Protein AF-A0ABD0MFT6-F1 (afdb_monomer_lite)

Organism: Cirrhinus mrigala (NCBI:txid683832)

Radius of gyration: 18.52 Å; chains: 1; bounding box: 47×28×55 Å

Sequence (121 aa):
MEDLSFSDAGKYFLIIYYCNDQAELKRKIRTYQLHIHDEIALKKGKPLQLDILLPNVNKVQHQSRSSTEWKVVWSRSHRVQSERITDHDGNLTILQFMDSDAGSYRVLDSEGEILITVTVT

pLDDT: mean 92.7, std 6.04, range [49.0, 98.0]

InterPro domains:
  IPR013783 Immunoglobulin-like fold [G3DSA:2.60.40.10] (25-121)

Structure (mmCIF, N/CA/C/O backbone):
data_AF-A0ABD0MFT6-F1
#
_entry.id   AF-A0ABD0MFT6-F1
#
loop_
_atom_site.group_PDB
_atom_site.id
_atom_site.type_symbol
_atom_site.label_atom_id
_atom_site.label_alt_id
_atom_site.label_comp_id
_atom_site.label_asym_id
_atom_site.label_entity_id
_atom_site.label_seq_id
_atom_site.pdbx_PDB_ins_code
_atom_site.Cartn_x
_atom_site.Cartn_y
_atom_site.Cartn_z
_atom_site.occupancy
_atom_site.B_iso_or_equiv
_atom_site.auth_seq_id
_atom_site.auth_comp_id
_atom_site.auth_asym_id
_atom_site.auth_atom_id
_atom_site.pdbx_PDB_model_num
ATOM 1 N N . MET A 1 1 ? -3.857 -11.077 -21.586 1.00 49.00 1 MET A N 1
ATOM 2 C CA . MET A 1 1 ? -3.371 -9.978 -20.735 1.00 49.00 1 MET A CA 1
ATOM 3 C C . MET A 1 1 ? -3.824 -10.365 -19.350 1.00 49.00 1 MET A C 1
ATOM 5 O O . MET A 1 1 ? -5.012 -10.614 -19.205 1.00 49.00 1 MET A O 1
ATOM 9 N N . GLU A 1 2 ? -2.892 -10.627 -18.443 1.00 74.94 2 GLU A N 1
ATOM 10 C CA . GLU A 1 2 ? -3.236 -10.959 -17.058 1.00 74.94 2 GLU A CA 1
ATOM 11 C C . GLU A 1 2 ? -3.641 -9.680 -16.323 1.00 74.94 2 GLU A C 1
ATOM 13 O O . GLU A 1 2 ? -3.191 -8.588 -16.688 1.00 74.94 2 GLU A O 1
ATOM 18 N N . ASP A 1 3 ? -4.529 -9.824 -15.345 1.00 85.81 3 ASP A N 1
ATOM 19 C CA . ASP A 1 3 ? -4.971 -8.717 -14.504 1.00 85.81 3 ASP A CA 1
ATOM 20 C C . ASP A 1 3 ? -3.833 -8.275 -13.575 1.00 85.81 3 ASP A C 1
ATOM 22 O O . ASP A 1 3 ? -3.029 -9.092 -13.125 1.00 85.81 3 ASP A O 1
ATOM 26 N N . LEU A 1 4 ? -3.758 -6.971 -13.296 1.00 88.06 4 LEU A N 1
ATOM 27 C CA . LEU A 1 4 ? -2.761 -6.423 -12.377 1.00 88.06 4 LEU A CA 1
ATOM 28 C C . LEU A 1 4 ? -3.044 -6.876 -10.943 1.00 88.06 4 LEU A C 1
ATOM 30 O O . LEU A 1 4 ? -4.184 -6.860 -10.479 1.00 88.06 4 LEU A O 1
ATOM 34 N N . SER A 1 5 ? -1.976 -7.208 -10.229 1.00 91.94 5 SER A N 1
ATOM 35 C CA . SER A 1 5 ? -1.978 -7.590 -8.819 1.00 91.94 5 SER A CA 1
ATOM 36 C C . SER A 1 5 ? -1.297 -6.518 -7.972 1.00 91.94 5 SER A C 1
ATOM 38 O O . SER A 1 5 ? -0.475 -5.754 -8.470 1.00 91.94 5 SER A O 1
ATOM 40 N N . PHE A 1 6 ? -1.551 -6.484 -6.662 1.00 92.62 6 PHE A N 1
ATOM 41 C CA . PHE A 1 6 ? -0.862 -5.544 -5.769 1.00 92.62 6 PHE A CA 1
ATOM 42 C C . PHE A 1 6 ? 0.664 -5.647 -5.831 1.00 92.62 6 PHE A C 1
ATOM 44 O O . PHE A 1 6 ? 1.334 -4.619 -5.738 1.00 92.62 6 PHE A O 1
ATOM 51 N N . SER A 1 7 ? 1.217 -6.844 -6.057 1.00 90.88 7 SER A N 1
ATOM 52 C CA . SER A 1 7 ? 2.662 -7.041 -6.209 1.00 90.88 7 SER A CA 1
ATOM 53 C C . SER A 1 7 ? 3.277 -6.342 -7.423 1.00 90.88 7 SER A C 1
ATOM 55 O O . SER A 1 7 ? 4.492 -6.149 -7.440 1.00 90.88 7 SER A O 1
ATOM 57 N N . ASP A 1 8 ? 2.466 -5.919 -8.396 1.00 92.81 8 ASP A N 1
ATOM 58 C CA . ASP A 1 8 ? 2.928 -5.131 -9.541 1.00 92.81 8 ASP A CA 1
ATOM 59 C C . ASP A 1 8 ? 3.127 -3.645 -9.188 1.00 92.81 8 ASP A C 1
ATOM 61 O O . ASP A 1 8 ? 3.692 -2.884 -9.968 1.00 92.81 8 ASP A O 1
ATOM 65 N N . ALA A 1 9 ? 2.693 -3.178 -8.015 1.00 93.75 9 ALA A N 1
ATOM 66 C CA . ALA A 1 9 ? 2.901 -1.788 -7.622 1.00 93.75 9 ALA A CA 1
ATOM 67 C C . ALA A 1 9 ? 4.391 -1.476 -7.391 1.00 93.75 9 ALA A C 1
ATOM 69 O O . ALA A 1 9 ? 5.091 -2.154 -6.632 1.00 93.75 9 ALA A O 1
ATOM 70 N N . GLY A 1 10 ? 4.880 -0.382 -7.981 1.00 92.44 10 GLY A N 1
ATOM 71 C CA . GLY A 1 10 ? 6.266 0.032 -7.786 1.00 92.44 10 GLY A CA 1
ATOM 72 C C . GLY A 1 10 ? 6.869 0.875 -8.897 1.00 92.44 10 GLY A C 1
ATOM 73 O O . GLY A 1 10 ? 6.195 1.366 -9.801 1.00 92.44 10 GLY A O 1
ATOM 74 N N . LYS A 1 11 ? 8.187 1.051 -8.798 1.00 92.38 11 LYS A N 1
ATOM 75 C CA . LYS A 1 11 ? 8.989 1.863 -9.712 1.00 92.38 11 LYS A CA 1
ATOM 76 C C . LYS A 1 11 ? 9.581 0.981 -10.815 1.00 92.38 11 LYS A C 1
ATOM 78 O O . LYS A 1 11 ? 10.356 0.068 -10.539 1.00 92.38 11 LYS A O 1
ATOM 83 N N . TYR A 1 12 ? 9.260 1.294 -12.064 1.00 93.19 12 TYR A N 1
ATOM 84 C CA . TYR A 1 12 ? 9.725 0.592 -13.259 1.00 93.19 12 TYR A CA 1
ATOM 85 C C . TYR A 1 12 ? 10.710 1.446 -14.052 1.00 93.19 12 TYR A C 1
ATOM 87 O O . TYR A 1 12 ? 10.510 2.649 -14.234 1.00 93.19 12 TYR A O 1
ATOM 95 N N . PHE A 1 13 ? 11.753 0.806 -14.581 1.00 94.62 13 PHE A N 1
ATOM 96 C CA . PHE A 1 13 ? 12.764 1.446 -15.417 1.00 94.62 13 PHE A CA 1
ATOM 97 C C . PHE A 1 13 ? 12.685 0.904 -16.843 1.00 94.62 13 PHE A C 1
ATOM 99 O O . PHE A 1 13 ? 12.975 -0.263 -17.092 1.00 94.62 13 PHE A O 1
ATOM 106 N N . LEU A 1 14 ? 12.341 1.765 -17.795 1.00 96.44 14 LEU A N 1
ATOM 107 C CA . LEU A 1 14 ? 12.444 1.469 -19.217 1.00 96.44 14 LEU A CA 1
ATOM 108 C C . LEU A 1 14 ? 13.801 1.957 -19.726 1.00 96.44 14 LEU A C 1
ATOM 110 O O . LEU A 1 14 ? 14.080 3.159 -19.742 1.00 96.44 14 LEU A O 1
ATOM 114 N N . ILE A 1 15 ? 14.637 1.013 -20.150 1.00 96.31 15 ILE A N 1
ATOM 115 C CA . ILE A 1 15 ? 15.954 1.282 -20.727 1.00 96.31 15 ILE A CA 1
ATOM 116 C C . ILE A 1 15 ? 15.856 1.104 -22.241 1.00 96.31 15 ILE A C 1
ATOM 118 O O . ILE A 1 15 ? 15.619 0.006 -22.733 1.00 96.31 15 ILE A O 1
ATOM 122 N N . ILE A 1 16 ? 16.048 2.195 -22.977 1.00 95.69 16 ILE A N 1
ATOM 123 C CA . ILE A 1 16 ? 16.004 2.213 -24.440 1.00 95.69 16 ILE A CA 1
ATOM 124 C C . ILE A 1 16 ? 17.426 2.368 -24.959 1.00 95.69 16 ILE A C 1
ATOM 126 O O . ILE A 1 16 ? 18.099 3.350 -24.635 1.00 95.69 16 ILE A O 1
ATOM 130 N N . TYR A 1 17 ? 17.858 1.424 -25.785 1.00 95.25 17 TYR A N 1
ATOM 131 C CA . TYR A 1 17 ? 19.117 1.485 -26.518 1.00 95.25 17 TYR A CA 1
ATOM 132 C C . TYR A 1 17 ? 18.851 1.969 -27.942 1.00 95.25 17 TYR A C 1
ATOM 134 O O . TYR A 1 17 ? 17.925 1.488 -28.592 1.00 95.25 17 TYR A O 1
ATOM 142 N N . TYR A 1 18 ? 19.635 2.931 -28.419 1.00 93.31 18 TYR A N 1
ATOM 143 C CA . TYR A 1 18 ? 19.505 3.470 -29.773 1.00 93.31 18 TYR A CA 1
ATOM 144 C C . TYR A 1 18 ? 20.861 3.946 -30.294 1.00 93.31 18 TYR A C 1
ATOM 146 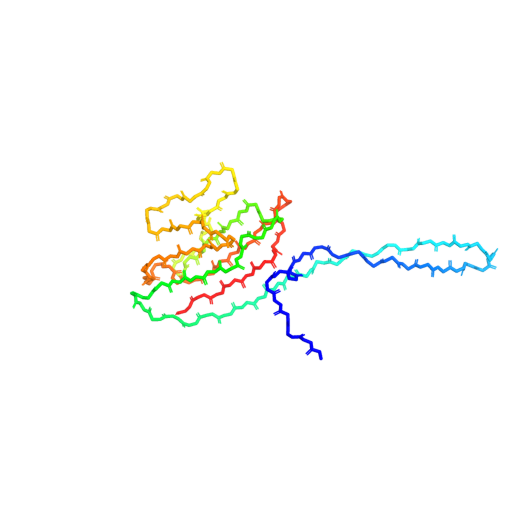O O . TYR A 1 18 ? 21.703 4.385 -29.511 1.00 93.31 18 TYR A O 1
ATOM 154 N N . CYS A 1 19 ? 21.067 3.876 -31.608 1.00 94.88 19 CYS A N 1
ATOM 155 C CA . CYS A 1 19 ? 22.199 4.529 -32.255 1.00 94.88 19 CYS A CA 1
ATOM 156 C C . CYS A 1 19 ? 21.812 5.966 -32.603 1.00 94.88 19 CYS A C 1
ATOM 158 O O . CYS A 1 19 ? 20.717 6.201 -33.116 1.00 94.88 19 CYS A O 1
ATOM 160 N N . ASN A 1 20 ? 22.684 6.923 -32.302 1.00 89.69 20 ASN A N 1
ATOM 161 C CA . ASN A 1 20 ? 22.507 8.297 -32.767 1.00 89.69 20 ASN A CA 1
ATOM 162 C C . ASN A 1 20 ? 22.960 8.447 -34.234 1.00 89.69 20 ASN A C 1
ATOM 164 O O . ASN A 1 20 ? 23.455 7.500 -34.848 1.00 89.69 20 ASN A O 1
ATOM 168 N N . ASP A 1 21 ? 22.857 9.662 -34.769 1.00 91.19 21 ASP A N 1
ATOM 169 C CA . ASP A 1 21 ? 23.257 9.995 -36.146 1.00 91.19 21 ASP A CA 1
ATOM 170 C C . ASP A 1 21 ? 24.759 9.771 -36.426 1.00 91.19 21 ASP A C 1
ATOM 172 O O . ASP A 1 21 ? 25.193 9.780 -37.574 1.00 91.19 21 ASP A O 1
ATOM 176 N N . GLN A 1 22 ? 25.559 9.549 -35.379 1.00 92.62 22 GLN A N 1
ATOM 177 C CA . GLN A 1 22 ? 26.997 9.268 -35.434 1.00 92.62 22 GLN A CA 1
ATOM 178 C C . GLN A 1 22 ? 27.304 7.766 -35.272 1.00 92.62 22 GLN A C 1
ATOM 180 O O . GLN A 1 22 ? 28.459 7.396 -35.081 1.00 92.62 22 GLN A O 1
ATOM 185 N N . ALA A 1 23 ? 26.282 6.901 -35.332 1.00 89.25 23 ALA A N 1
ATOM 186 C CA . ALA A 1 23 ? 26.367 5.456 -35.101 1.00 89.25 23 ALA A CA 1
ATOM 187 C C . ALA A 1 23 ? 26.893 5.052 -33.704 1.00 89.25 23 ALA A C 1
ATOM 189 O O . ALA A 1 23 ? 27.306 3.910 -33.496 1.00 89.25 23 ALA A O 1
ATOM 190 N N . GLU A 1 24 ? 26.836 5.952 -32.719 1.00 92.75 24 GLU A N 1
ATOM 191 C CA . GLU A 1 24 ? 27.185 5.645 -31.334 1.00 92.75 24 GLU A CA 1
ATOM 192 C C . GLU A 1 24 ? 25.988 5.044 -30.592 1.00 92.75 24 GLU A C 1
ATOM 194 O O . GLU A 1 24 ? 24.895 5.621 -30.578 1.00 92.75 24 GLU A O 1
ATOM 199 N N . LEU A 1 25 ? 26.208 3.927 -29.893 1.00 94.00 25 LEU A N 1
ATOM 200 C CA . LEU A 1 25 ? 25.202 3.337 -29.013 1.00 94.00 25 LEU A CA 1
ATOM 201 C C . LEU A 1 25 ? 24.979 4.236 -27.789 1.00 94.00 25 LEU A C 1
ATOM 203 O O . LEU A 1 25 ? 25.852 4.393 -26.932 1.00 94.00 25 LEU A O 1
ATOM 207 N N . LYS A 1 26 ? 23.779 4.797 -27.673 1.00 95.44 26 LYS A N 1
ATOM 208 C CA . LYS A 1 26 ? 23.317 5.550 -26.508 1.00 95.44 26 LYS A CA 1
ATOM 209 C C . LYS A 1 26 ? 22.251 4.760 -25.757 1.00 95.44 26 LYS A C 1
ATOM 211 O O . LYS A 1 26 ? 21.553 3.912 -26.314 1.00 95.44 26 LYS A O 1
ATOM 216 N N . ARG A 1 27 ? 22.093 5.087 -24.472 1.00 95.06 27 ARG A N 1
ATOM 217 C CA . ARG A 1 27 ? 20.976 4.613 -23.649 1.00 95.06 27 ARG A CA 1
ATOM 218 C C . ARG A 1 27 ? 20.148 5.782 -23.140 1.00 95.06 27 ARG A C 1
ATOM 220 O O . ARG A 1 27 ? 20.689 6.823 -22.769 1.00 95.06 27 ARG A O 1
ATOM 227 N N . LYS A 1 28 ? 18.839 5.584 -23.065 1.00 95.50 28 LYS A N 1
ATOM 228 C CA . LYS A 1 28 ? 17.883 6.509 -22.460 1.00 95.50 28 LYS A CA 1
ATOM 229 C C . LYS A 1 28 ? 17.086 5.748 -21.418 1.00 95.50 28 LYS A C 1
ATOM 231 O O . LYS A 1 28 ? 16.499 4.719 -21.729 1.00 95.50 28 LYS A O 1
ATOM 236 N N . ILE A 1 29 ? 17.085 6.255 -20.190 1.00 96.44 29 ILE A N 1
ATOM 237 C CA . ILE A 1 29 ? 16.337 5.662 -19.081 1.00 96.44 29 ILE A CA 1
ATOM 238 C C . ILE A 1 29 ? 15.075 6.500 -18.862 1.00 96.44 29 ILE A C 1
ATOM 240 O O . ILE A 1 29 ? 15.103 7.737 -18.909 1.00 96.44 29 ILE A O 1
ATOM 244 N N . ARG A 1 30 ? 13.950 5.817 -18.691 1.00 96.44 30 ARG A N 1
ATOM 245 C CA . ARG A 1 30 ? 12.669 6.384 -18.279 1.00 96.44 30 ARG A CA 1
ATOM 246 C C . ARG A 1 30 ? 12.210 5.656 -17.029 1.00 96.44 30 ARG A C 1
ATOM 248 O O . ARG A 1 30 ? 12.331 4.439 -16.962 1.00 96.44 30 ARG A O 1
ATOM 255 N N . THR A 1 31 ? 11.703 6.409 -16.068 1.00 94.94 31 THR A N 1
ATOM 256 C CA . THR A 1 31 ? 11.208 5.875 -14.802 1.00 94.94 31 THR A CA 1
ATOM 257 C C . THR A 1 31 ? 9.705 6.084 -14.756 1.00 94.94 31 THR A C 1
ATOM 259 O O . THR A 1 31 ? 9.233 7.176 -15.074 1.00 94.94 31 THR A O 1
ATOM 262 N N . TYR A 1 32 ? 8.972 5.049 -14.369 1.00 93.44 32 TYR A N 1
ATOM 263 C CA . TYR A 1 32 ? 7.522 5.061 -14.224 1.00 93.44 32 TYR A CA 1
ATOM 26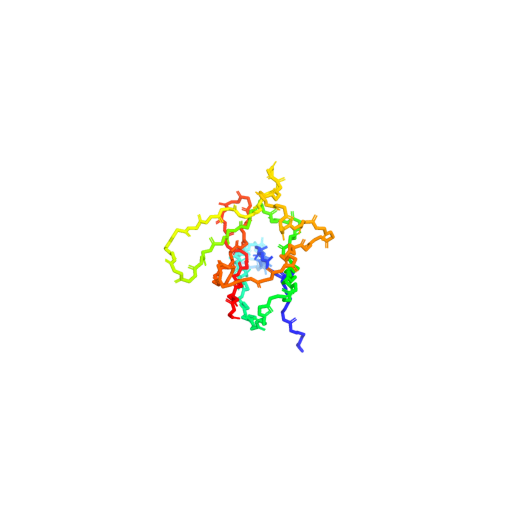4 C C . TYR A 1 32 ? 7.157 4.562 -12.832 1.00 93.44 32 TYR A C 1
ATOM 266 O O . TYR A 1 32 ? 7.793 3.639 -12.332 1.00 93.44 32 TYR A O 1
ATOM 274 N N . GLN A 1 33 ? 6.139 5.161 -12.224 1.00 92.38 33 GLN A N 1
ATOM 275 C CA . GLN A 1 33 ? 5.560 4.689 -10.971 1.00 92.38 33 GLN A CA 1
ATOM 276 C C . GLN A 1 33 ? 4.211 4.044 -11.288 1.00 92.38 33 GLN A C 1
ATOM 278 O O . GLN A 1 33 ? 3.314 4.719 -11.798 1.00 92.38 33 GLN A O 1
ATOM 283 N N . LEU A 1 34 ? 4.078 2.749 -11.015 1.00 94.44 34 LEU A N 1
ATOM 284 C CA . LEU A 1 34 ? 2.813 2.033 -11.110 1.00 94.44 34 LEU A CA 1
ATOM 285 C C . LEU A 1 34 ? 2.123 2.079 -9.747 1.00 94.44 34 LEU A C 1
ATOM 287 O O . LEU A 1 34 ? 2.581 1.458 -8.788 1.00 94.44 34 LEU A O 1
ATOM 291 N N . HIS A 1 35 ? 1.036 2.846 -9.680 1.00 95.00 35 HIS A N 1
ATOM 292 C CA . HIS A 1 35 ? 0.172 2.974 -8.509 1.00 95.00 35 HIS A CA 1
ATOM 293 C C . HIS A 1 35 ? -1.137 2.226 -8.759 1.00 95.00 35 HIS A C 1
ATOM 295 O O . HIS A 1 35 ? -1.855 2.526 -9.715 1.00 95.00 35 HIS A O 1
ATOM 301 N N . ILE A 1 36 ? -1.450 1.269 -7.889 1.00 95.62 36 ILE A N 1
ATOM 302 C CA . ILE A 1 36 ? -2.654 0.442 -7.986 1.00 95.62 36 ILE A CA 1
ATOM 303 C C . ILE A 1 36 ? -3.757 0.981 -7.075 1.00 95.62 36 ILE A C 1
ATOM 305 O O . ILE A 1 36 ? -3.510 1.368 -5.932 1.00 95.62 36 ILE A O 1
ATOM 309 N N . HIS A 1 37 ? -4.981 0.999 -7.596 1.00 95.81 37 HIS A N 1
ATOM 310 C CA . HIS A 1 37 ? -6.183 1.373 -6.861 1.00 95.81 37 HIS A CA 1
ATOM 311 C C . HIS A 1 37 ? -7.153 0.201 -6.848 1.00 95.81 37 HIS A C 1
ATOM 313 O O . HIS A 1 37 ? -7.366 -0.408 -7.894 1.00 95.81 37 HIS A O 1
ATOM 319 N N . ASP A 1 38 ? -7.740 -0.080 -5.689 1.00 95.69 38 ASP A N 1
ATOM 320 C CA . ASP A 1 38 ? -8.757 -1.118 -5.537 1.00 95.69 38 ASP A CA 1
ATOM 321 C C . ASP A 1 38 ? -9.868 -0.691 -4.568 1.00 95.69 38 ASP A C 1
ATOM 323 O O . ASP A 1 38 ? -9.670 0.167 -3.698 1.00 95.69 38 ASP A O 1
ATOM 327 N N . GLU A 1 39 ? -11.044 -1.293 -4.724 1.00 96.25 39 GLU A N 1
ATOM 328 C CA . GLU A 1 39 ? -12.236 -1.023 -3.926 1.00 96.25 39 GLU A CA 1
ATOM 329 C C . GLU A 1 39 ? -12.822 -2.324 -3.370 1.00 96.25 39 GLU A C 1
ATOM 331 O O . GLU A 1 39 ? -13.172 -3.247 -4.102 1.00 96.25 39 GLU A O 1
ATOM 336 N N . ILE A 1 40 ? -12.987 -2.380 -2.049 1.00 94.81 40 ILE A N 1
ATOM 337 C CA . ILE A 1 40 ? -13.492 -3.558 -1.342 1.00 94.81 40 ILE A CA 1
ATOM 338 C C . ILE A 1 40 ? -14.783 -3.183 -0.616 1.00 94.81 40 ILE A C 1
ATOM 340 O O . ILE A 1 40 ? -14.829 -2.225 0.153 1.00 94.81 40 ILE A O 1
ATOM 344 N N . ALA A 1 41 ? -15.843 -3.965 -0.809 1.00 95.31 41 ALA A N 1
ATOM 345 C CA . ALA A 1 41 ? -17.066 -3.865 -0.016 1.00 95.31 41 ALA A CA 1
ATOM 346 C C . ALA A 1 41 ? -17.102 -4.995 1.013 1.00 95.31 41 ALA A C 1
ATOM 348 O O . ALA A 1 41 ? -17.113 -6.175 0.645 1.00 95.31 41 ALA A O 1
ATOM 349 N N . LEU A 1 42 ? -17.133 -4.652 2.303 1.00 94.69 42 LEU A N 1
ATOM 350 C CA . LEU A 1 42 ? -17.047 -5.644 3.372 1.00 94.69 42 LEU A CA 1
ATOM 351 C C . LEU A 1 42 ? -18.142 -5.445 4.419 1.00 94.69 42 LEU A C 1
ATOM 353 O O . LEU A 1 42 ? -18.395 -4.358 4.927 1.00 94.69 42 LEU A O 1
ATOM 357 N N . LYS A 1 43 ? -18.792 -6.544 4.805 1.00 94.69 43 LYS A N 1
ATOM 358 C CA . LYS A 1 43 ? -19.775 -6.515 5.894 1.00 94.69 43 LYS A CA 1
ATOM 359 C C . LYS A 1 43 ? -19.070 -6.411 7.244 1.00 94.69 43 LYS A C 1
ATOM 361 O O . LYS A 1 43 ? -18.086 -7.106 7.493 1.00 94.69 43 LYS A O 1
ATOM 366 N N . LYS A 1 44 ? -19.645 -5.622 8.154 1.00 94.88 44 LYS A N 1
ATOM 367 C CA . LYS A 1 44 ? -19.172 -5.506 9.541 1.00 94.88 44 LYS A CA 1
ATOM 368 C C . LYS A 1 44 ? -19.045 -6.872 10.207 1.00 94.88 44 LYS A C 1
ATOM 370 O O . LYS A 1 44 ? -19.841 -7.781 9.963 1.00 94.88 44 LYS A O 1
ATOM 375 N N . GLY A 1 45 ? -18.056 -6.995 11.081 1.00 94.38 45 GLY A N 1
ATOM 376 C CA . GLY A 1 45 ? -17.784 -8.220 11.822 1.00 94.38 45 GLY A CA 1
ATOM 377 C C . GLY A 1 45 ? -17.008 -9.282 11.041 1.00 94.38 45 GLY A C 1
ATOM 378 O O . GLY A 1 45 ? -16.621 -10.283 11.637 1.00 94.38 45 GLY A O 1
ATOM 379 N N . LYS A 1 46 ? -16.770 -9.094 9.736 1.00 96.06 46 LYS A N 1
ATOM 380 C CA . LYS A 1 46 ? -15.894 -9.965 8.944 1.00 96.06 46 LYS A CA 1
ATOM 381 C C . LYS A 1 46 ? -14.435 -9.509 9.047 1.00 96.06 46 LYS A C 1
ATOM 383 O O . LYS A 1 46 ? -14.202 -8.314 9.236 1.00 96.06 46 LYS A O 1
ATOM 388 N N . PRO A 1 47 ? -13.465 -10.426 8.919 1.00 95.38 47 PRO A N 1
ATOM 389 C CA . PRO A 1 47 ? -12.072 -10.033 8.801 1.00 95.38 47 PRO A CA 1
ATOM 390 C C . PRO A 1 47 ? -11.843 -9.319 7.463 1.00 95.38 47 PRO A C 1
ATOM 392 O O . PRO A 1 47 ? -12.335 -9.769 6.427 1.00 95.38 47 PRO A O 1
ATOM 395 N N . LEU A 1 48 ? -11.102 -8.213 7.497 1.00 95.12 48 LEU A N 1
ATOM 396 C CA . LEU A 1 48 ? -10.545 -7.568 6.310 1.00 95.12 48 LEU A CA 1
ATOM 397 C C . LEU A 1 48 ? -9.103 -8.037 6.168 1.00 95.12 48 LEU A C 1
ATOM 399 O O . LEU A 1 48 ? -8.313 -7.813 7.081 1.00 95.12 48 LEU A O 1
ATOM 403 N N . GLN A 1 49 ? -8.759 -8.638 5.036 1.00 94.81 49 GLN A N 1
ATOM 404 C CA . GLN A 1 49 ? -7.399 -9.064 4.733 1.00 94.81 49 GLN A CA 1
ATOM 405 C C . GLN A 1 49 ? -6.891 -8.287 3.521 1.00 94.81 49 GLN A C 1
ATOM 407 O O . GLN A 1 49 ? -7.536 -8.283 2.474 1.00 94.81 49 GLN A O 1
ATOM 412 N N . LEU A 1 50 ? -5.755 -7.614 3.684 1.00 94.06 50 LEU A N 1
ATOM 413 C CA . LEU A 1 50 ? -5.102 -6.843 2.634 1.00 94.06 50 LEU A CA 1
ATOM 414 C C . LEU A 1 50 ? -3.710 -7.429 2.386 1.00 94.06 50 LEU A C 1
ATOM 416 O O . LEU A 1 50 ? -2.832 -7.310 3.245 1.00 94.06 50 LEU A O 1
ATOM 420 N N . ASP A 1 51 ? -3.497 -8.024 1.215 1.00 93.19 51 ASP A N 1
ATOM 421 C CA . ASP A 1 51 ? -2.196 -8.564 0.798 1.00 93.19 51 ASP A CA 1
ATOM 422 C C . ASP A 1 51 ? -1.298 -7.450 0.239 1.00 93.19 51 ASP A C 1
ATOM 424 O O . ASP A 1 51 ? -1.083 -7.307 -0.964 1.00 93.19 51 ASP A O 1
ATOM 428 N N . ILE A 1 52 ? -0.887 -6.552 1.134 1.00 93.38 52 ILE A N 1
ATOM 429 C CA . ILE A 1 52 ? -0.285 -5.259 0.784 1.00 93.38 52 ILE A CA 1
ATOM 430 C C . ILE A 1 52 ? 1.070 -5.008 1.449 1.00 93.38 52 ILE A C 1
ATOM 432 O O . ILE A 1 52 ? 1.658 -3.951 1.232 1.00 93.38 52 ILE A O 1
ATOM 436 N N . LEU A 1 53 ? 1.589 -5.922 2.275 1.00 92.38 53 LEU A N 1
ATOM 437 C CA . LEU A 1 53 ? 2.868 -5.744 2.980 1.00 92.38 53 LEU A CA 1
ATOM 438 C C . LEU A 1 53 ? 4.034 -6.299 2.152 1.00 92.38 53 LEU A C 1
ATOM 440 O O . LEU A 1 53 ? 4.782 -7.177 2.585 1.00 92.38 53 LEU A O 1
ATOM 444 N N . LEU A 1 54 ? 4.189 -5.759 0.943 1.00 91.31 54 LEU A N 1
ATOM 445 C CA . LEU A 1 54 ? 5.222 -6.159 -0.011 1.00 91.31 54 LEU A CA 1
ATOM 446 C C . LEU A 1 54 ? 6.642 -5.796 0.485 1.00 91.31 54 LEU A C 1
ATOM 448 O O . LEU A 1 54 ? 6.816 -4.923 1.346 1.00 91.31 54 LEU A O 1
ATOM 452 N N . PRO A 1 55 ? 7.710 -6.401 -0.073 1.00 90.19 55 PRO A N 1
ATOM 453 C CA . PRO A 1 55 ? 9.087 -6.157 0.368 1.00 90.19 55 PRO A CA 1
ATOM 454 C C . PRO A 1 55 ? 9.550 -4.693 0.320 1.00 90.19 55 PRO A C 1
ATOM 456 O O . PRO A 1 55 ? 10.400 -4.318 1.126 1.00 90.19 55 PRO A O 1
ATOM 459 N N . ASN A 1 56 ? 8.990 -3.872 -0.568 1.00 89.50 56 ASN A N 1
ATOM 460 C CA . ASN A 1 56 ? 9.279 -2.440 -0.718 1.00 89.50 56 ASN A CA 1
ATOM 461 C C . ASN A 1 56 ? 8.387 -1.527 0.148 1.00 89.50 56 ASN A C 1
ATOM 463 O O . ASN A 1 56 ? 8.590 -0.313 0.169 1.00 89.50 56 ASN A O 1
ATOM 467 N N . VAL A 1 57 ? 7.422 -2.084 0.882 1.00 94.12 57 VAL A N 1
ATOM 468 C CA . VAL A 1 57 ? 6.471 -1.314 1.691 1.00 94.12 57 VAL A CA 1
ATOM 469 C C . VAL A 1 57 ? 7.086 -0.928 3.028 1.00 94.12 57 VAL A C 1
ATOM 471 O O . VAL A 1 57 ? 7.657 -1.759 3.746 1.00 94.12 57 VAL A O 1
ATOM 474 N N . ASN A 1 58 ? 6.944 0.347 3.379 1.00 95.31 58 ASN A N 1
ATOM 475 C CA . ASN A 1 58 ? 7.491 0.931 4.599 1.00 95.31 58 ASN A CA 1
ATOM 476 C C . ASN A 1 58 ? 6.407 1.306 5.612 1.00 95.31 58 ASN A C 1
ATOM 478 O O . ASN A 1 58 ? 6.614 1.148 6.814 1.00 95.31 58 ASN A O 1
ATOM 482 N N . LYS A 1 59 ? 5.249 1.794 5.156 1.00 95.94 59 LYS A N 1
ATOM 483 C CA . LYS A 1 59 ? 4.139 2.163 6.044 1.00 95.94 59 LYS A CA 1
ATOM 484 C C . LYS A 1 59 ? 2.783 2.011 5.366 1.00 95.94 59 LYS A C 1
ATOM 486 O O . LYS A 1 59 ? 2.662 2.218 4.161 1.00 95.94 59 LYS A O 1
ATOM 491 N N . VAL A 1 60 ? 1.768 1.720 6.172 1.00 96.44 60 VAL A N 1
ATOM 492 C CA . VAL A 1 60 ? 0.359 1.764 5.779 1.00 96.44 60 VAL A CA 1
ATOM 493 C C . VAL A 1 60 ? -0.335 2.842 6.597 1.00 96.44 60 VAL A C 1
ATOM 495 O O . VAL A 1 60 ? -0.223 2.886 7.826 1.00 96.44 60 VAL A O 1
ATOM 498 N N . GLN A 1 61 ? -1.043 3.724 5.902 1.00 96.75 61 GLN A N 1
ATOM 499 C CA . GLN A 1 61 ? -1.836 4.787 6.496 1.00 96.75 61 GLN A CA 1
ATOM 500 C C . GLN A 1 61 ? -3.312 4.555 6.225 1.00 96.75 61 GLN A C 1
ATOM 502 O O . GLN A 1 61 ? -3.684 4.120 5.142 1.00 96.75 61 GLN A O 1
ATOM 507 N N . HIS A 1 62 ? -4.143 4.895 7.196 1.00 96.50 62 HIS A N 1
ATOM 508 C CA . HIS A 1 62 ? -5.589 4.827 7.107 1.00 96.50 62 HIS A CA 1
ATOM 509 C C . HIS A 1 62 ? -6.195 6.208 7.321 1.00 96.50 62 HIS A C 1
ATOM 511 O O . HIS A 1 62 ? -5.780 6.953 8.212 1.00 96.50 62 HIS A O 1
ATOM 517 N N . GLN A 1 63 ? -7.183 6.527 6.500 1.00 97.44 63 GLN A N 1
ATOM 518 C CA . GLN A 1 63 ? -8.060 7.671 6.670 1.00 97.44 63 GLN A CA 1
ATOM 519 C C . GLN A 1 63 ? -9.493 7.149 6.712 1.00 97.44 63 GLN A C 1
ATOM 521 O O . GLN A 1 63 ? -9.994 6.616 5.720 1.00 97.44 63 GLN A O 1
ATOM 526 N N . SER A 1 64 ? -10.154 7.303 7.859 1.00 95.50 64 SER A N 1
ATOM 527 C CA . SER A 1 64 ? -11.562 6.935 7.987 1.00 95.50 64 SER A CA 1
ATOM 528 C C . SER A 1 64 ? -12.451 7.889 7.190 1.00 95.50 64 SER A C 1
ATOM 530 O O . SER A 1 64 ? -12.113 9.054 6.982 1.00 95.50 64 SER A O 1
ATOM 532 N N . ARG A 1 65 ? -13.647 7.435 6.803 1.00 92.50 65 ARG A N 1
ATOM 533 C CA . ARG A 1 65 ? -14.627 8.271 6.073 1.00 92.50 65 ARG A CA 1
ATOM 534 C C . ARG A 1 65 ? -15.016 9.566 6.791 1.00 92.50 65 ARG A C 1
ATOM 536 O O . ARG A 1 65 ? -15.455 10.516 6.153 1.00 92.50 65 ARG A O 1
ATOM 543 N N . SER A 1 66 ? -14.905 9.585 8.117 1.00 90.06 66 SER A N 1
ATOM 544 C CA . SER A 1 66 ? -15.293 10.714 8.963 1.00 90.06 66 SER A CA 1
ATOM 545 C C . SER A 1 66 ? -14.131 11.653 9.306 1.00 90.06 66 SER A C 1
ATOM 547 O O . SER A 1 66 ? -14.320 12.562 10.111 1.00 90.06 66 SER A O 1
ATOM 549 N N . SER A 1 67 ? -12.928 11.417 8.772 1.00 91.19 67 SER A N 1
ATOM 550 C CA . SER A 1 67 ? -11.714 12.160 9.117 1.00 91.19 67 SER A CA 1
ATOM 551 C C . SER A 1 67 ? -10.951 12.593 7.869 1.00 91.19 67 SER A C 1
ATOM 553 O O . SER A 1 67 ? -10.904 11.884 6.870 1.00 91.19 67 SER A O 1
ATOM 555 N N . THR A 1 68 ? -10.292 13.747 7.942 1.00 92.25 68 THR A N 1
ATOM 556 C CA . THR A 1 68 ? -9.315 14.184 6.933 1.00 92.25 68 THR A CA 1
ATOM 557 C C . THR A 1 68 ? -7.880 13.787 7.298 1.00 92.25 68 THR A C 1
ATOM 559 O O . THR A 1 68 ? -6.980 13.885 6.465 1.00 92.25 68 THR A O 1
ATOM 562 N N . GLU A 1 69 ? -7.653 13.296 8.517 1.00 95.88 69 GLU A N 1
ATOM 563 C CA . GLU A 1 69 ? -6.339 12.903 9.030 1.00 95.88 69 GLU A CA 1
ATOM 564 C C . GLU A 1 69 ? -5.940 11.489 8.577 1.00 95.88 69 GLU A C 1
ATOM 566 O O . GLU A 1 69 ? -6.745 10.558 8.640 1.00 95.88 69 GLU A O 1
ATOM 571 N N . TRP A 1 70 ? -4.674 11.323 8.181 1.00 96.31 70 TRP A N 1
ATOM 572 C CA . TRP A 1 70 ? -4.059 10.026 7.889 1.00 96.31 70 TRP A CA 1
ATOM 573 C C . TRP A 1 70 ? -3.323 9.491 9.116 1.00 96.31 70 TRP A C 1
ATOM 575 O O . TRP A 1 70 ? -2.350 10.093 9.571 1.00 96.31 70 TRP A O 1
ATOM 585 N N . LYS A 1 71 ? -3.732 8.322 9.608 1.00 94.38 71 LYS A N 1
ATOM 586 C CA . LYS A 1 71 ? -3.116 7.650 10.759 1.00 94.38 71 LYS A CA 1
ATOM 587 C C . LYS A 1 71 ? -2.292 6.459 10.303 1.00 94.38 71 LYS A C 1
ATOM 589 O O . LYS A 1 71 ? -2.729 5.693 9.452 1.00 94.38 71 LYS A O 1
ATOM 594 N N . VAL A 1 72 ? -1.095 6.287 10.856 1.00 94.75 72 VAL A N 1
ATOM 595 C CA . VAL A 1 72 ? -0.257 5.116 10.560 1.00 94.75 72 VAL A CA 1
ATOM 596 C C . VAL A 1 72 ? -0.828 3.913 11.307 1.00 94.75 72 VAL A C 1
ATOM 598 O O . VAL A 1 72 ? -0.854 3.915 12.531 1.00 94.75 72 VAL A O 1
ATOM 601 N N . VAL A 1 73 ? -1.281 2.896 10.576 1.00 93.69 73 VAL A N 1
ATOM 602 C CA . VAL A 1 73 ? -1.821 1.650 11.160 1.00 93.69 73 VAL A CA 1
ATOM 603 C C . VAL A 1 73 ? -0.790 0.526 11.181 1.00 93.69 73 VAL A C 1
ATOM 605 O O . VAL A 1 73 ? -0.889 -0.400 11.984 1.00 93.69 73 VAL A O 1
ATOM 608 N N . TRP A 1 74 ? 0.227 0.636 10.326 1.00 95.12 74 TRP A N 1
ATOM 609 C CA . TRP A 1 74 ? 1.365 -0.267 10.282 1.00 95.12 74 TRP A CA 1
ATOM 610 C C . TRP A 1 74 ? 2.602 0.468 9.769 1.00 95.12 74 TRP A C 1
ATOM 612 O O . TRP A 1 74 ? 2.514 1.321 8.882 1.00 95.12 74 TRP A O 1
ATOM 622 N N . SER A 1 75 ? 3.773 0.113 10.287 1.00 94.44 75 SER A N 1
ATOM 623 C CA . SER A 1 75 ? 5.049 0.487 9.675 1.00 94.44 75 SER A CA 1
ATOM 624 C C . SER A 1 75 ? 6.072 -0.625 9.827 1.00 94.44 75 SER A C 1
ATOM 626 O O . SER A 1 75 ? 6.036 -1.390 10.787 1.00 94.44 75 SER A O 1
ATOM 628 N N . ARG A 1 76 ? 7.041 -0.674 8.917 1.00 90.62 76 ARG A N 1
ATOM 629 C CA . ARG A 1 76 ? 8.119 -1.662 8.956 1.00 90.62 76 ARG A CA 1
ATOM 630 C C . ARG A 1 76 ? 8.967 -1.550 10.227 1.00 90.62 76 ARG A C 1
ATOM 632 O O . ARG A 1 76 ? 9.454 -2.559 10.722 1.00 90.62 76 ARG A O 1
ATOM 639 N N . SER A 1 77 ? 9.133 -0.337 10.759 1.00 88.19 77 SER A N 1
ATOM 640 C CA . SER A 1 77 ? 9.938 -0.071 11.957 1.00 88.19 77 SER A CA 1
ATOM 641 C C . SER A 1 77 ? 9.177 -0.254 13.272 1.00 88.19 77 SER A C 1
ATOM 643 O O . SER A 1 77 ? 9.778 -0.686 14.250 1.00 88.19 77 SER A O 1
ATOM 645 N N . HIS A 1 78 ? 7.875 0.045 13.308 1.00 81.75 78 HIS A N 1
ATOM 646 C CA . HIS A 1 78 ? 7.077 0.053 14.543 1.00 81.75 78 HIS A CA 1
ATOM 647 C C . HIS A 1 78 ? 5.819 -0.826 14.454 1.00 81.75 78 HIS A C 1
ATOM 649 O O . HIS A 1 78 ? 4.828 -0.509 15.106 1.00 81.75 78 HIS A O 1
ATOM 655 N N . ARG A 1 79 ? 5.875 -1.891 13.630 1.00 80.50 79 ARG A N 1
ATOM 656 C CA . ARG A 1 79 ? 4.836 -2.908 13.340 1.00 80.50 79 ARG A CA 1
ATOM 657 C C . ARG A 1 79 ? 3.396 -2.397 13.529 1.00 80.50 79 ARG A C 1
ATOM 659 O O . ARG A 1 79 ? 3.085 -1.273 13.133 1.00 80.50 79 ARG A O 1
ATOM 666 N N . VAL A 1 80 ? 2.493 -3.246 14.011 1.00 76.31 80 VAL A N 1
ATOM 667 C CA . VAL A 1 80 ? 1.078 -2.941 14.216 1.00 76.31 80 VAL A CA 1
ATOM 668 C C . VAL A 1 80 ? 0.864 -2.233 15.553 1.00 76.31 80 VAL A C 1
ATOM 670 O O . VAL A 1 80 ? 1.438 -2.619 16.567 1.00 76.31 80 VAL A O 1
ATOM 673 N N . GLN A 1 81 ? -0.015 -1.229 15.561 1.00 71.12 81 GLN A N 1
ATOM 674 C CA . GLN A 1 81 ? -0.312 -0.407 16.743 1.00 71.12 81 GLN A CA 1
ATOM 675 C C . GLN A 1 81 ? -1.619 -0.781 17.478 1.00 71.12 81 GLN A C 1
ATOM 677 O O . GLN A 1 81 ? -2.028 -0.072 18.393 1.00 71.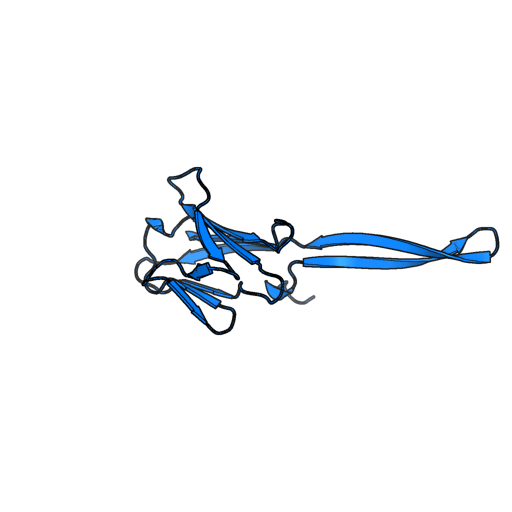12 81 GLN A O 1
ATOM 682 N N . SER A 1 82 ? -2.308 -1.860 17.089 1.00 79.62 82 SER A N 1
ATOM 683 C CA . SER A 1 82 ? -3.605 -2.262 17.657 1.00 79.62 82 SER A CA 1
ATOM 684 C C . SER A 1 82 ? -3.729 -3.776 17.816 1.00 79.62 82 SER A C 1
ATOM 686 O O . SER A 1 82 ? -3.404 -4.513 16.895 1.00 79.62 82 SER A O 1
ATOM 688 N N . GLU A 1 83 ? -4.304 -4.236 18.932 1.00 83.62 83 GLU A N 1
ATOM 689 C CA . GLU A 1 83 ? -4.597 -5.660 19.195 1.00 83.62 83 GLU A CA 1
ATOM 690 C C . GLU A 1 83 ? -5.573 -6.288 18.181 1.00 83.62 83 GLU A C 1
ATOM 692 O O . GLU A 1 83 ? -5.625 -7.505 18.026 1.00 83.62 83 GLU A O 1
ATOM 697 N N . ARG A 1 84 ? -6.359 -5.461 17.477 1.00 90.50 84 ARG A N 1
ATOM 698 C CA . ARG A 1 84 ? -7.328 -5.899 16.456 1.00 90.50 84 ARG A CA 1
ATOM 699 C C . ARG A 1 84 ? -6.717 -6.085 15.068 1.00 90.50 84 ARG A C 1
ATOM 701 O O . ARG A 1 84 ? -7.423 -6.533 14.160 1.00 90.50 84 ARG A O 1
ATOM 708 N N . ILE A 1 85 ? -5.462 -5.682 14.888 1.00 91.06 85 ILE A N 1
ATOM 709 C CA . ILE A 1 85 ? -4.756 -5.711 13.613 1.00 91.06 85 ILE A CA 1
ATOM 710 C C . ILE A 1 85 ? -3.576 -6.680 13.745 1.00 91.06 85 ILE A C 1
ATOM 712 O O . ILE A 1 85 ? -2.935 -6.753 14.790 1.00 91.06 85 ILE A O 1
ATOM 716 N N . THR A 1 86 ? -3.275 -7.427 12.690 1.00 92.00 86 THR A N 1
ATOM 717 C CA . THR A 1 86 ? -2.133 -8.351 12.660 1.00 92.00 86 THR A CA 1
ATOM 718 C C . THR A 1 86 ? -1.396 -8.247 11.331 1.00 92.00 86 THR A C 1
ATOM 720 O O . THR A 1 86 ? -2.041 -8.159 10.285 1.00 92.00 86 THR A O 1
ATOM 723 N N . ASP A 1 87 ? -0.064 -8.295 11.365 1.00 91.69 87 ASP A N 1
ATOM 724 C CA . ASP A 1 87 ? 0.802 -8.378 10.188 1.00 91.69 87 ASP A CA 1
ATOM 725 C C . ASP A 1 87 ? 1.440 -9.771 10.082 1.00 91.69 87 ASP A C 1
ATOM 727 O O . ASP A 1 87 ? 2.401 -10.092 10.783 1.00 91.69 87 ASP A O 1
ATOM 731 N N . HIS A 1 88 ? 0.897 -10.626 9.217 1.00 88.50 88 HIS A N 1
ATOM 732 C CA . HIS A 1 88 ? 1.394 -11.991 9.030 1.00 88.50 88 HIS A CA 1
ATOM 733 C C . HIS A 1 88 ? 1.438 -12.350 7.549 1.00 88.50 88 HIS A C 1
ATOM 735 O O . HIS A 1 88 ? 0.535 -11.978 6.810 1.00 88.50 88 HIS A O 1
ATOM 741 N N . ASP A 1 89 ? 2.496 -13.041 7.121 1.00 86.31 89 ASP A N 1
ATOM 742 C CA . ASP A 1 89 ?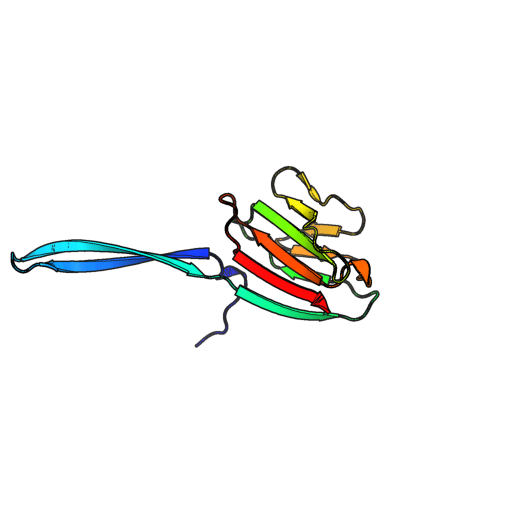 2.665 -13.544 5.751 1.00 86.31 89 ASP A CA 1
ATOM 743 C C . ASP A 1 89 ? 2.363 -12.511 4.652 1.00 86.31 89 ASP A C 1
ATOM 745 O O . ASP A 1 89 ? 1.615 -12.778 3.719 1.00 86.31 89 ASP A O 1
ATOM 749 N N . GLY A 1 90 ? 2.893 -11.289 4.779 1.00 87.31 90 GLY A N 1
ATOM 750 C CA . GLY A 1 90 ? 2.673 -10.225 3.785 1.00 87.31 90 GLY A CA 1
ATOM 751 C C . GLY A 1 90 ? 1.292 -9.554 3.850 1.00 87.31 90 GLY A C 1
ATOM 752 O O . GLY A 1 90 ? 1.036 -8.597 3.122 1.00 87.31 90 GLY A O 1
ATOM 753 N N . ASN A 1 91 ? 0.428 -9.974 4.773 1.00 92.06 91 ASN A N 1
ATOM 754 C CA . ASN A 1 91 ? -0.933 -9.476 4.897 1.00 92.06 91 ASN A CA 1
ATOM 755 C C . ASN A 1 91 ? -1.102 -8.562 6.112 1.00 92.06 91 ASN A C 1
ATOM 757 O O . ASN A 1 91 ? -0.660 -8.883 7.217 1.00 92.06 91 ASN A O 1
ATOM 761 N N . LEU A 1 92 ? -1.824 -7.457 5.920 1.00 93.69 92 LEU A N 1
ATOM 762 C CA . LEU A 1 92 ? -2.397 -6.670 7.005 1.00 93.69 92 LEU A CA 1
ATOM 763 C C . LEU A 1 92 ? -3.845 -7.118 7.203 1.00 93.69 92 LEU A C 1
ATOM 765 O O . LEU A 1 92 ? -4.683 -6.935 6.319 1.00 93.69 92 LEU A O 1
ATOM 769 N N . THR A 1 93 ? -4.142 -7.699 8.361 1.00 95.00 93 THR A N 1
ATOM 770 C CA . THR A 1 93 ? -5.484 -8.202 8.671 1.00 95.00 93 THR A CA 1
ATOM 771 C C . THR A 1 93 ? -6.115 -7.395 9.794 1.00 95.00 93 THR A C 1
ATOM 773 O O . THR A 1 93 ? -5.506 -7.229 10.846 1.00 95.00 93 THR A O 1
ATOM 776 N N . ILE A 1 94 ? -7.349 -6.929 9.592 1.00 94.50 94 ILE A N 1
ATOM 777 C CA . ILE A 1 94 ? -8.223 -6.414 10.652 1.00 94.50 94 ILE A CA 1
ATOM 778 C C . ILE A 1 94 ? -9.191 -7.532 11.015 1.00 94.50 94 ILE A C 1
ATOM 780 O O . ILE A 1 94 ? -10.029 -7.915 10.200 1.00 94.50 94 ILE A O 1
ATOM 784 N N . LEU A 1 95 ? -9.089 -8.055 12.237 1.00 93.44 95 LEU A N 1
ATOM 785 C CA . LEU A 1 95 ? -9.795 -9.276 12.646 1.00 93.44 95 LEU A CA 1
ATOM 786 C C . LEU A 1 95 ? -11.324 -9.130 12.618 1.00 93.44 95 LEU A C 1
ATOM 788 O O . LEU A 1 95 ? -12.037 -10.089 12.329 1.00 93.44 95 LEU A O 1
ATOM 792 N N . GLN A 1 96 ? -11.833 -7.931 12.908 1.00 94.88 96 GLN A N 1
AT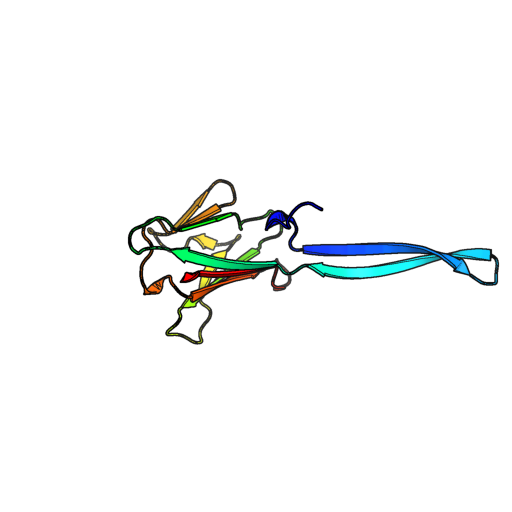OM 793 C CA . GLN A 1 96 ? -13.266 -7.660 12.960 1.00 94.88 96 GLN A CA 1
ATOM 794 C C . GLN A 1 96 ? -13.578 -6.266 12.412 1.00 94.88 96 GLN A C 1
ATOM 796 O O . GLN A 1 96 ? -13.573 -5.295 13.163 1.00 94.88 96 GLN A O 1
ATOM 801 N N . PHE A 1 97 ? -13.892 -6.160 11.124 1.00 94.56 97 PHE A N 1
ATOM 802 C CA . PHE A 1 97 ? -14.158 -4.883 10.464 1.00 94.56 97 PHE A CA 1
ATOM 803 C C . PHE A 1 97 ? -15.331 -4.110 11.096 1.00 94.56 97 PHE A C 1
ATOM 805 O O . PHE A 1 97 ? -16.419 -4.666 11.301 1.00 94.56 97 PHE A O 1
ATOM 812 N N . MET A 1 98 ? -15.113 -2.828 11.397 1.00 94.56 98 MET A N 1
ATOM 813 C CA . MET A 1 98 ? -16.108 -1.889 11.934 1.00 94.56 98 MET A CA 1
ATOM 814 C C . MET A 1 98 ? -16.238 -0.644 11.048 1.00 94.56 98 MET A C 1
ATOM 816 O O . MET A 1 98 ? -15.390 -0.378 10.205 1.00 94.56 98 MET A O 1
ATOM 820 N N . ASP A 1 99 ? -17.268 0.177 11.281 1.00 93.69 99 ASP A N 1
ATOM 821 C CA . ASP A 1 99 ? -17.469 1.435 10.534 1.00 93.69 99 ASP A CA 1
ATOM 822 C C . ASP A 1 99 ? -16.270 2.379 10.604 1.00 93.69 99 ASP A C 1
ATOM 824 O O . ASP A 1 99 ? -15.990 3.101 9.652 1.00 93.69 99 ASP A O 1
ATOM 828 N N . SER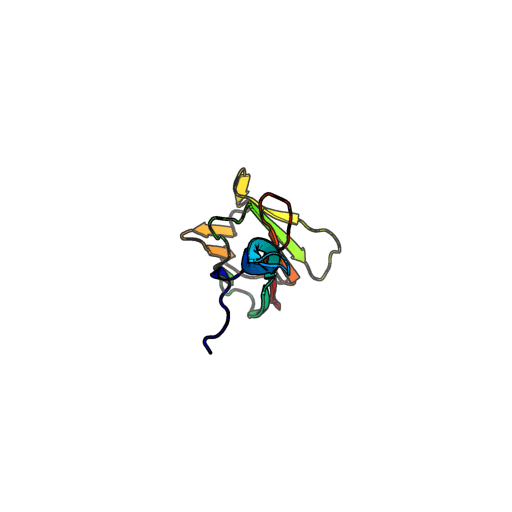 A 1 100 ? -15.562 2.371 11.736 1.00 92.19 100 SER A N 1
ATOM 829 C CA . SER A 1 100 ? -14.356 3.172 11.932 1.00 92.19 100 SER A CA 1
ATOM 830 C C . SER A 1 100 ? -13.211 2.749 11.023 1.00 92.19 100 SER A C 1
ATOM 832 O O . SER A 1 100 ? -12.351 3.576 10.746 1.00 92.19 100 SER A O 1
ATOM 834 N N . ASP A 1 101 ? -13.198 1.489 10.585 1.00 94.12 101 ASP A N 1
ATOM 835 C CA . ASP A 1 101 ? -12.169 0.922 9.719 1.00 94.12 101 ASP A CA 1
ATOM 836 C C . ASP A 1 101 ? -12.485 1.219 8.236 1.00 94.12 101 ASP A C 1
ATOM 838 O O . ASP A 1 101 ? -11.591 1.244 7.396 1.00 94.12 101 ASP A O 1
ATOM 842 N N . ALA A 1 102 ? -13.740 1.535 7.891 1.00 96.31 102 ALA A N 1
ATOM 843 C CA . ALA A 1 102 ? -14.102 1.954 6.539 1.00 96.31 102 ALA A CA 1
ATOM 844 C C . ALA A 1 102 ? -13.414 3.274 6.151 1.00 96.31 102 ALA A C 1
ATOM 846 O O . ALA A 1 102 ? -13.312 4.216 6.947 1.00 96.31 102 ALA A O 1
ATOM 847 N N . GLY A 1 103 ? -12.986 3.374 4.895 1.00 97.06 103 GLY A N 1
ATOM 848 C CA . GLY A 1 103 ? -12.209 4.507 4.403 1.00 97.06 103 GLY A CA 1
ATOM 849 C C . GLY A 1 103 ? -11.084 4.077 3.475 1.00 97.06 103 GLY A C 1
ATOM 850 O O . GLY A 1 103 ? -11.156 3.025 2.845 1.00 97.06 103 GLY A O 1
ATOM 851 N N . SER A 1 104 ? -10.055 4.909 3.379 1.00 97.75 104 SER A N 1
ATOM 852 C CA . SER A 1 104 ? -8.956 4.711 2.438 1.00 97.75 104 SER A CA 1
ATOM 853 C C . SER A 1 104 ? -7.689 4.270 3.157 1.00 97.75 104 SER A C 1
ATOM 855 O O . SER A 1 104 ? -7.277 4.873 4.148 1.00 97.75 104 SER A O 1
ATOM 857 N N . TYR A 1 105 ? -7.044 3.247 2.611 1.00 97.44 105 TYR A N 1
ATOM 858 C CA . TYR A 1 105 ? -5.746 2.744 3.029 1.00 97.44 105 TYR A CA 1
ATOM 859 C C . TYR A 1 105 ? -4.719 3.088 1.960 1.00 97.44 105 TYR A C 1
ATOM 861 O O . TYR A 1 105 ? -4.896 2.741 0.795 1.00 97.44 105 TYR A O 1
ATOM 869 N N . ARG A 1 106 ? -3.642 3.770 2.347 1.00 97.62 106 ARG A N 1
ATOM 870 C CA . ARG A 1 106 ? -2.502 4.061 1.476 1.00 97.62 106 ARG A CA 1
ATOM 871 C C . ARG A 1 106 ? -1.299 3.261 1.917 1.00 97.62 106 ARG A C 1
ATOM 873 O O . ARG A 1 106 ? -0.932 3.277 3.092 1.00 97.62 106 ARG A O 1
ATOM 880 N N . VAL A 1 107 ? -0.671 2.616 0.952 1.00 97.44 107 VAL A N 1
ATOM 881 C CA . VAL A 1 107 ? 0.538 1.824 1.124 1.00 97.44 107 VAL A CA 1
ATOM 882 C C . VAL A 1 107 ? 1.683 2.621 0.539 1.00 97.44 107 VAL A C 1
ATOM 884 O O . VAL A 1 107 ? 1.632 2.989 -0.634 1.00 97.44 107 VAL A O 1
ATOM 887 N N . LEU A 1 108 ? 2.683 2.927 1.361 1.00 97.06 108 LEU A N 1
ATOM 888 C CA . LEU A 1 108 ? 3.784 3.798 0.975 1.00 97.06 108 LEU A CA 1
ATOM 889 C C . LEU A 1 108 ? 5.126 3.087 1.100 1.00 97.06 108 LEU A C 1
ATOM 891 O O . LEU A 1 108 ? 5.349 2.300 2.031 1.00 97.06 108 LEU A O 1
ATOM 895 N N . ASP A 1 109 ? 6.027 3.411 0.181 1.00 95.12 109 ASP A N 1
ATOM 896 C CA . ASP A 1 109 ? 7.414 2.963 0.223 1.00 95.12 109 ASP A CA 1
ATOM 897 C C . ASP A 1 109 ? 8.271 3.797 1.200 1.00 95.12 109 ASP A C 1
ATOM 899 O O . ASP A 1 109 ? 7.778 4.625 1.980 1.00 95.12 109 ASP A O 1
ATOM 903 N N . SER A 1 110 ? 9.580 3.535 1.213 1.00 92.81 110 SER A N 1
ATOM 904 C CA . SER A 1 110 ? 10.541 4.251 2.059 1.00 92.81 110 SER A CA 1
ATOM 905 C C . SER A 1 110 ? 10.762 5.711 1.658 1.00 92.81 110 SER A C 1
ATOM 907 O O . SER A 1 110 ? 11.153 6.503 2.512 1.00 92.81 110 SER A O 1
ATOM 909 N N . GLU A 1 111 ? 10.522 6.064 0.393 1.00 93.12 111 GLU A N 1
ATOM 910 C CA . GLU A 1 111 ? 10.610 7.439 -0.121 1.00 93.12 111 GLU A CA 1
ATOM 911 C C . GLU A 1 111 ? 9.324 8.232 0.184 1.00 93.12 111 GLU A C 1
ATOM 913 O O . GLU A 1 111 ? 9.329 9.461 0.166 1.00 93.12 111 GLU A O 1
ATOM 918 N N . GLY A 1 112 ? 8.241 7.540 0.555 1.00 93.50 112 GLY A N 1
ATOM 919 C CA . GLY A 1 112 ? 6.933 8.132 0.814 1.00 93.50 112 GLY A CA 1
ATOM 920 C C . GLY A 1 112 ? 6.036 8.178 -0.421 1.00 93.50 112 GLY A C 1
ATOM 921 O O . GLY A 1 112 ? 4.984 8.814 -0.360 1.00 93.50 112 GLY A O 1
ATOM 922 N N . GLU A 1 113 ? 6.417 7.494 -1.501 1.00 94.19 113 GLU A N 1
ATOM 923 C CA . GLU A 1 113 ? 5.592 7.343 -2.695 1.00 94.19 113 GLU A CA 1
ATOM 924 C C . GLU A 1 113 ? 4.457 6.354 -2.433 1.00 94.19 113 GLU A C 1
ATOM 926 O O . GLU A 1 113 ? 4.614 5.363 -1.713 1.00 94.19 113 GLU A O 1
ATOM 931 N N . ILE A 1 114 ? 3.293 6.626 -3.021 1.00 96.38 114 ILE A N 1
ATOM 932 C CA . ILE A 1 114 ? 2.120 5.765 -2.878 1.00 96.38 114 ILE A CA 1
ATOM 933 C C . ILE A 1 114 ? 2.240 4.612 -3.881 1.00 96.38 114 ILE A C 1
ATOM 935 O O . ILE A 1 114 ? 2.332 4.824 -5.090 1.00 96.38 114 ILE A O 1
ATOM 939 N N . LEU A 1 115 ? 2.232 3.386 -3.363 1.00 96.44 115 LEU A N 1
ATOM 940 C CA . LEU A 1 115 ? 2.245 2.150 -4.145 1.00 96.44 115 LEU A CA 1
ATOM 941 C C . LEU A 1 115 ? 0.820 1.672 -4.425 1.00 96.44 115 LEU A C 1
ATOM 943 O O . LEU A 1 115 ? 0.480 1.330 -5.555 1.00 96.44 115 LEU A O 1
ATOM 947 N N . ILE A 1 116 ? -0.019 1.654 -3.387 1.00 97.81 116 ILE A N 1
ATOM 948 C CA . ILE A 1 116 ? -1.372 1.098 -3.444 1.00 97.81 116 ILE A CA 1
ATOM 949 C C . ILE A 1 116 ? -2.322 2.015 -2.673 1.00 97.81 116 ILE A C 1
ATOM 951 O O . ILE A 1 116 ? -1.987 2.493 -1.584 1.00 97.81 116 ILE A O 1
ATOM 955 N N . THR A 1 117 ? -3.516 2.234 -3.222 1.00 97.94 117 THR A N 1
ATOM 956 C CA . THR A 1 117 ? -4.666 2.779 -2.495 1.00 97.94 117 THR A CA 1
ATOM 957 C C . THR A 1 117 ? -5.788 1.749 -2.498 1.00 97.94 117 THR A C 1
ATOM 959 O O . THR A 1 117 ? -6.236 1.348 -3.565 1.00 97.94 117 THR A O 1
ATOM 962 N N . VAL A 1 118 ? -6.283 1.369 -1.323 1.00 97.69 118 VAL A N 1
ATOM 963 C CA . VAL A 1 118 ? -7.484 0.533 -1.196 1.00 97.69 118 VAL A CA 1
ATOM 964 C C . VAL A 1 118 ? -8.574 1.332 -0.501 1.00 97.69 118 VAL A C 1
ATOM 966 O O . VAL A 1 118 ? -8.352 1.846 0.596 1.00 97.69 118 VAL A O 1
ATOM 969 N N . THR A 1 119 ? -9.752 1.431 -1.106 1.00 98.00 119 THR A N 1
ATOM 970 C CA . THR A 1 119 ? -10.931 2.018 -0.462 1.00 98.00 119 THR A CA 1
ATOM 971 C C . THR A 1 119 ? -11.861 0.908 0.008 1.00 98.00 119 THR A C 1
ATOM 973 O O . THR A 1 119 ? -12.329 0.096 -0.780 1.00 98.00 119 THR A O 1
ATOM 976 N N . VAL A 1 120 ? -12.136 0.871 1.311 1.00 97.12 120 VAL A N 1
ATOM 977 C CA . VAL A 1 120 ? -12.992 -0.142 1.935 1.00 97.12 120 VAL A CA 1
ATOM 978 C C . VAL A 1 120 ? -14.321 0.481 2.337 1.00 97.12 120 VAL A C 1
ATOM 980 O O . VAL A 1 120 ? -14.354 1.567 2.932 1.00 97.12 120 VAL A O 1
ATOM 983 N N . THR A 1 121 ? -15.416 -0.203 1.999 1.00 94.56 121 THR A N 1
ATOM 984 C CA . THR A 1 121 ? -16.780 0.321 2.093 1.00 94.56 121 THR A CA 1
ATOM 985 C C . THR A 1 121 ? -17.742 -0.478 2.943 1.00 94.56 121 THR A C 1
ATOM 987 O O . THR A 1 121 ? -17.644 -1.727 2.960 1.00 94.56 121 THR A O 1
#

Secondary structure (DSSP, 8-state):
-PPP-GGG-EEEEEEEEEE-TTS-EEEEEEEEEE-EEEEE---TTSPEEE----TTEEEEEEEETT-S--EEEEETTTEE--TTEEEETTEEEESS--TTT-EEEEEEESS--EEEEEEE-

Foldseek 3Di:
DDDDDLQPFAKDKDWDWDQDPVRDIDIDIDIDGDEAEEEAEDDFFAKDKDLNQDPQWAWKWWDAPVGPDTDTQAGPVPGGDDPQWDDDPSIIMRHTDDNRRAAWMFTAGPVRDTRYIYGYD